Protein AF-A0A845RB44-F1 (afdb_monomer)

Structure (mmCIF, N/CA/C/O backbone):
data_AF-A0A845RB44-F1
#
_entry.id   AF-A0A845RB44-F1
#
loop_
_atom_site.group_PDB
_atom_site.id
_atom_site.type_symbol
_atom_site.label_atom_id
_atom_site.label_alt_id
_atom_site.label_comp_id
_atom_site.label_asym_id
_atom_site.label_entity_id
_atom_site.label_seq_id
_atom_site.pdbx_PDB_ins_code
_atom_site.Cartn_x
_atom_site.Cartn_y
_atom_site.Cartn_z
_atom_site.occupancy
_atom_site.B_iso_or_equiv
_atom_site.auth_seq_id
_atom_site.auth_comp_id
_atom_site.au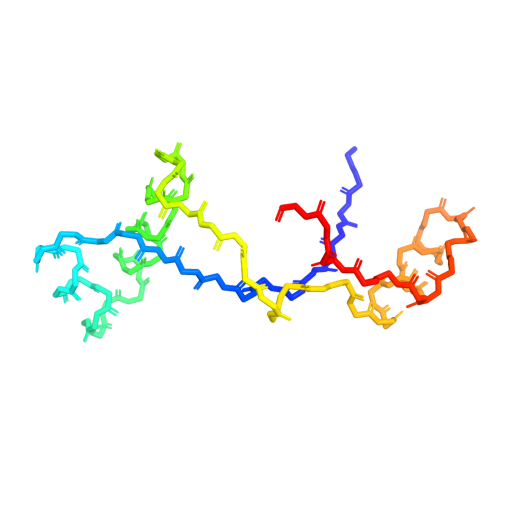th_asym_id
_atom_site.auth_atom_id
_atom_site.pdbx_PDB_model_num
ATOM 1 N N . MET A 1 1 ? 16.014 -7.332 -3.114 1.00 83.75 1 MET A N 1
ATOM 2 C CA . MET A 1 1 ? 14.642 -6.784 -3.048 1.00 83.75 1 MET A CA 1
ATOM 3 C C . MET A 1 1 ? 14.680 -5.457 -3.786 1.00 83.75 1 MET A C 1
ATOM 5 O O . MET A 1 1 ? 15.670 -4.760 -3.608 1.00 83.75 1 MET A O 1
ATOM 9 N N . LYS A 1 2 ? 13.728 -5.171 -4.679 1.00 92.06 2 LYS A N 1
ATOM 10 C CA . LYS A 1 2 ? 13.672 -3.888 -5.396 1.00 92.06 2 LYS A CA 1
ATOM 11 C C . LYS A 1 2 ? 12.596 -3.025 -4.748 1.00 92.06 2 LYS A C 1
ATOM 13 O O . LYS A 1 2 ? 11.544 -3.551 -4.399 1.00 92.06 2 LYS A O 1
ATOM 18 N N . GLU A 1 3 ? 12.883 -1.747 -4.582 1.00 92.00 3 GLU A N 1
ATOM 19 C CA . GLU A 1 3 ? 11.936 -0.749 -4.091 1.00 92.00 3 GLU A CA 1
ATOM 20 C C . GLU A 1 3 ? 11.280 -0.039 -5.276 1.00 92.00 3 GLU A C 1
ATOM 22 O O . GLU A 1 3 ? 11.959 0.277 -6.251 1.00 92.00 3 GLU A O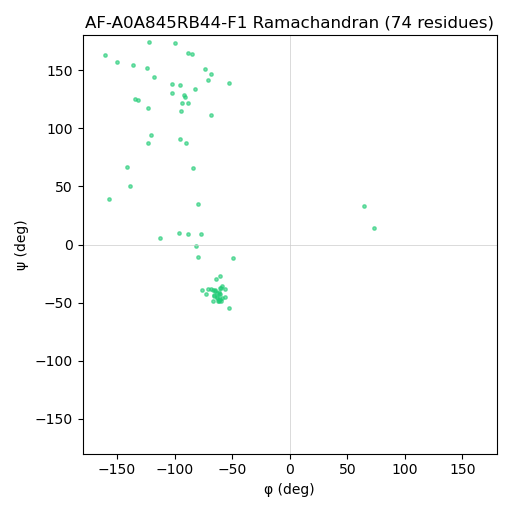 1
ATOM 27 N N . LEU A 1 4 ? 9.967 0.169 -5.201 1.00 90.75 4 LEU A N 1
ATOM 28 C CA . LEU A 1 4 ? 9.180 0.900 -6.188 1.00 90.75 4 LEU A CA 1
ATOM 29 C C . LEU A 1 4 ? 8.259 1.857 -5.439 1.00 90.75 4 LEU A C 1
ATOM 31 O O . LEU A 1 4 ? 7.474 1.426 -4.592 1.00 90.75 4 LEU A O 1
ATOM 35 N N . TRP A 1 5 ? 8.336 3.140 -5.776 1.00 91.50 5 TRP A N 1
ATOM 36 C CA . TRP A 1 5 ? 7.379 4.120 -5.292 1.00 91.50 5 TRP A CA 1
ATOM 37 C C . TRP A 1 5 ? 6.110 4.089 -6.152 1.00 91.50 5 TRP A C 1
ATOM 39 O O . TRP A 1 5 ? 6.179 4.050 -7.379 1.00 91.50 5 TRP A O 1
ATOM 49 N N . ILE A 1 6 ? 4.945 4.088 -5.505 1.00 89.62 6 ILE A N 1
ATOM 50 C CA . ILE A 1 6 ? 3.636 4.116 -6.166 1.00 89.62 6 ILE A CA 1
ATOM 51 C C . ILE A 1 6 ? 2.719 5.098 -5.445 1.00 89.62 6 ILE A C 1
ATOM 53 O O . ILE A 1 6 ? 2.856 5.315 -4.236 1.00 89.62 6 ILE A O 1
ATOM 57 N N . ARG A 1 7 ? 1.733 5.637 -6.165 1.00 88.88 7 ARG A N 1
ATOM 58 C CA . ARG A 1 7 ? 0.595 6.307 -5.543 1.00 88.88 7 ARG A CA 1
ATOM 59 C C . ARG A 1 7 ? -0.516 5.287 -5.342 1.00 88.88 7 ARG A C 1
ATOM 61 O O . ARG A 1 7 ? -0.883 4.574 -6.270 1.00 88.88 7 ARG A O 1
ATOM 68 N N . LEU A 1 8 ? -1.027 5.214 -4.117 1.00 87.75 8 LEU A N 1
ATOM 69 C CA . LEU A 1 8 ? -2.031 4.236 -3.716 1.00 87.75 8 LEU A CA 1
ATOM 70 C C . LEU A 1 8 ? -3.283 4.964 -3.231 1.00 87.75 8 LEU A C 1
ATOM 72 O O . LEU A 1 8 ? -3.363 5.378 -2.076 1.00 87.75 8 LEU A O 1
ATOM 76 N N . GLY A 1 9 ? -4.241 5.151 -4.131 1.00 89.00 9 GLY A N 1
ATOM 77 C CA . GLY A 1 9 ? -5.584 5.582 -3.771 1.00 89.00 9 GLY A CA 1
ATOM 78 C C . GLY A 1 9 ? -6.468 4.370 -3.521 1.00 89.00 9 GLY A C 1
ATOM 79 O O . GLY A 1 9 ? -6.533 3.473 -4.356 1.00 89.00 9 GLY A O 1
ATOM 80 N N . ALA A 1 10 ? -7.120 4.312 -2.367 1.00 88.69 10 ALA A N 1
ATOM 81 C CA . ALA A 1 10 ? -7.832 3.113 -1.958 1.00 88.69 10 ALA A CA 1
ATOM 82 C C . ALA A 1 10 ? -9.031 3.410 -1.073 1.00 88.69 10 ALA A C 1
ATOM 84 O O . ALA A 1 10 ? -9.075 4.417 -0.363 1.00 88.69 10 ALA A O 1
ATOM 85 N N . VAL A 1 11 ? -9.957 2.457 -1.071 1.00 90.50 11 VAL A N 1
ATOM 86 C CA . VAL A 1 11 ? -11.054 2.393 -0.114 1.00 90.50 11 VAL A CA 1
ATOM 87 C C . VAL A 1 11 ? -10.717 1.333 0.928 1.00 90.50 11 VAL A C 1
ATOM 89 O O . VAL A 1 11 ? -10.346 0.204 0.594 1.00 90.50 11 VAL A O 1
ATOM 92 N N . ILE A 1 12 ? -10.851 1.700 2.201 1.00 91.62 12 ILE A N 1
ATOM 93 C CA . ILE A 1 12 ? -10.640 0.801 3.335 1.00 91.62 12 ILE A CA 1
ATOM 94 C C . ILE A 1 12 ? -11.919 0.634 4.149 1.00 91.62 12 ILE A C 1
ATOM 96 O O . ILE A 1 12 ? -12.693 1.576 4.314 1.00 91.62 12 ILE A O 1
ATOM 100 N N . GLN A 1 13 ? -12.134 -0.568 4.680 1.00 93.44 13 GLN A N 1
ATOM 101 C CA . GLN A 1 13 ? -13.222 -0.829 5.621 1.00 93.44 13 GLN A CA 1
ATOM 102 C C . GLN A 1 13 ? -12.708 -0.670 7.047 1.00 93.44 13 GLN A C 1
ATOM 104 O O . GLN A 1 13 ? -11.792 -1.383 7.451 1.00 93.44 13 GLN A O 1
ATOM 109 N N . ILE A 1 14 ? -13.315 0.233 7.814 1.00 95.88 14 ILE A N 1
ATOM 110 C CA . ILE A 1 14 ? -12.895 0.563 9.180 1.00 95.88 14 ILE A CA 1
ATOM 111 C C . ILE A 1 14 ? -14.037 0.375 10.176 1.00 95.88 14 ILE A C 1
ATOM 113 O O . ILE A 1 14 ? -15.213 0.496 9.838 1.00 95.88 14 ILE A O 1
ATOM 117 N N . THR A 1 15 ? -13.679 0.079 11.419 1.00 96.50 15 THR A N 1
ATOM 118 C CA . THR A 1 15 ? -14.591 0.072 12.567 1.00 96.50 15 THR A CA 1
ATOM 119 C C . THR A 1 15 ? -14.662 1.457 13.216 1.00 96.50 15 THR A C 1
ATOM 121 O O . THR A 1 15 ? -13.779 2.290 13.027 1.00 96.50 15 THR A O 1
ATOM 124 N N . ALA A 1 16 ? -15.666 1.691 14.067 1.00 96.69 16 ALA A N 1
ATOM 125 C CA . ALA A 1 16 ? -15.817 2.964 14.785 1.00 96.69 16 ALA A CA 1
ATOM 126 C C . ALA A 1 16 ? -14.629 3.307 15.714 1.00 96.69 16 ALA A C 1
ATOM 128 O O . ALA A 1 16 ? -14.376 4.478 15.993 1.00 96.69 16 ALA A O 1
ATOM 129 N N . ALA A 1 17 ? -13.902 2.302 16.217 1.00 94.81 17 ALA A N 1
ATOM 130 C CA . ALA A 1 17 ? -12.706 2.522 17.036 1.00 94.81 17 ALA A CA 1
ATOM 131 C C . ALA A 1 17 ? -11.496 2.944 16.182 1.00 94.81 17 ALA A C 1
ATOM 133 O O . ALA A 1 17 ? -10.714 3.814 16.570 1.00 94.81 17 ALA A O 1
ATOM 134 N N . GLU A 1 18 ? -11.354 2.343 15.001 1.00 95.88 18 GLU A N 1
ATOM 135 C CA . GLU A 1 18 ? -10.292 2.674 14.049 1.00 95.88 18 GLU A CA 1
ATOM 136 C C . GLU A 1 18 ? -10.518 4.045 13.423 1.00 95.88 18 GLU A C 1
ATOM 138 O O . GLU A 1 18 ? -9.565 4.801 13.285 1.00 95.88 18 GLU A O 1
ATOM 143 N N . GLU A 1 19 ? -11.770 4.401 13.131 1.00 96.12 19 GLU A N 1
ATOM 144 C CA . GLU A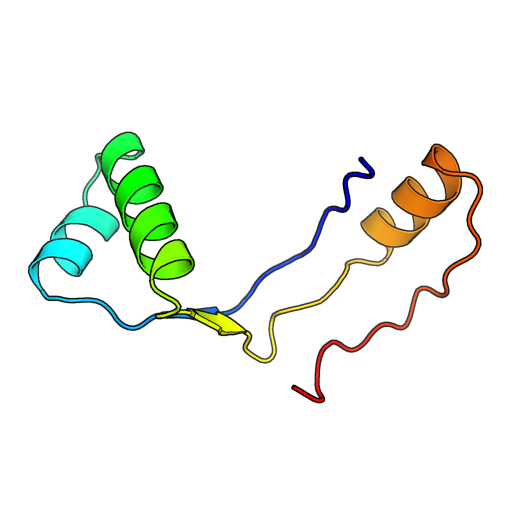 1 19 ? -12.164 5.744 12.701 1.00 96.12 19 GLU A CA 1
ATOM 145 C C . GLU A 1 19 ? -11.651 6.810 13.678 1.00 96.12 19 GLU A C 1
ATOM 147 O O . GLU A 1 19 ? -10.898 7.699 13.286 1.00 96.12 19 GLU A O 1
ATOM 152 N N . GLN A 1 20 ? -11.970 6.675 14.969 1.00 95.75 20 GLN A N 1
ATOM 153 C CA . GLN A 1 20 ? -11.500 7.608 16.000 1.00 95.75 20 GLN A CA 1
ATOM 154 C C . GLN A 1 20 ? -9.973 7.688 16.067 1.00 95.75 20 GLN A C 1
ATOM 156 O O . GLN A 1 20 ? -9.424 8.756 16.321 1.00 95.75 20 GLN A O 1
ATOM 161 N N . THR A 1 21 ? -9.283 6.571 15.834 1.00 95.44 21 THR A N 1
ATOM 162 C CA . THR A 1 21 ? -7.818 6.525 15.857 1.00 95.44 21 THR A CA 1
ATOM 163 C C . THR A 1 21 ? -7.213 7.211 14.631 1.00 95.44 21 THR A C 1
ATOM 165 O O . THR A 1 21 ? -6.259 7.973 14.768 1.00 95.44 21 THR A O 1
ATOM 168 N N . ILE A 1 22 ? -7.780 6.987 13.443 1.00 93.62 22 ILE A N 1
ATOM 169 C CA . ILE A 1 22 ? -7.318 7.576 12.179 1.00 93.62 22 ILE A CA 1
ATOM 170 C C . ILE A 1 22 ? -7.496 9.097 12.178 1.00 93.62 22 ILE A C 1
ATOM 172 O O . ILE A 1 22 ? -6.610 9.806 11.710 1.00 93.62 22 ILE A O 1
ATOM 176 N N . PHE A 1 23 ? -8.610 9.597 12.715 1.00 95.00 23 PHE A N 1
ATOM 177 C CA . PHE A 1 23 ? -8.902 11.034 12.786 1.00 95.00 23 PHE A CA 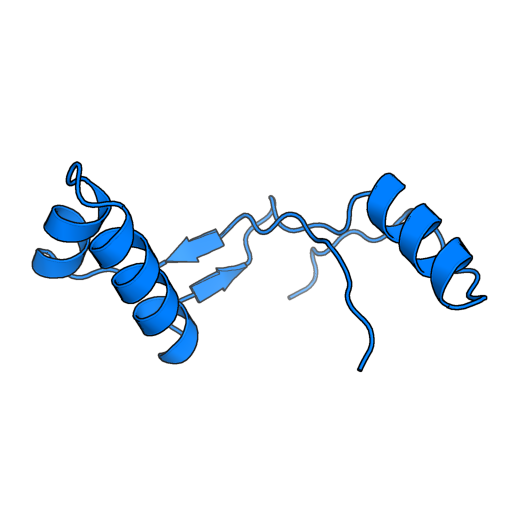1
ATOM 178 C C . PHE A 1 23 ? -8.359 11.721 14.051 1.00 95.00 23 PHE A C 1
ATOM 180 O O . PHE A 1 23 ? -8.691 12.877 14.307 1.00 95.00 23 PHE A O 1
ATOM 187 N N . SER A 1 24 ? -7.544 11.030 14.851 1.00 93.75 24 SER A N 1
ATOM 188 C CA . SER A 1 24 ? -6.867 11.630 16.005 1.00 93.75 24 SER A CA 1
ATOM 189 C C . SER A 1 24 ? -5.556 12.320 15.611 1.00 93.75 24 SER A C 1
ATOM 191 O O . SER A 1 24 ? -4.983 12.031 14.563 1.00 93.75 24 SER A O 1
ATOM 193 N N . ASP A 1 25 ? -5.027 13.171 16.493 1.00 92.19 25 ASP A N 1
ATOM 194 C CA . ASP A 1 25 ? -3.709 13.810 16.325 1.00 92.19 25 ASP A CA 1
ATOM 195 C C . ASP A 1 25 ? -2.521 12.866 16.649 1.00 92.19 25 ASP A C 1
ATOM 197 O O . ASP A 1 25 ? -1.373 13.304 16.737 1.00 92.19 25 ASP A O 1
ATOM 201 N N . ASP A 1 26 ? -2.769 11.566 16.854 1.00 94.94 26 ASP A N 1
ATOM 202 C CA . ASP A 1 26 ? -1.742 10.562 17.156 1.00 94.94 26 ASP A CA 1
ATOM 203 C C . ASP A 1 26 ? -1.282 9.843 15.876 1.00 94.94 26 ASP A C 1
ATOM 205 O O . ASP A 1 26 ? -1.835 8.821 15.452 1.00 94.94 26 ASP A O 1
ATOM 209 N N . GLU A 1 27 ? -0.241 10.395 15.251 1.00 94.31 27 GLU A N 1
ATOM 210 C CA . GLU A 1 27 ? 0.308 9.889 13.991 1.00 94.31 27 GLU A CA 1
ATOM 211 C C . GLU A 1 27 ? 0.801 8.435 14.095 1.00 94.31 27 GLU A C 1
ATOM 213 O O . GLU A 1 27 ? 0.629 7.646 13.161 1.00 94.31 27 GLU A O 1
ATOM 218 N N . GLU A 1 28 ? 1.397 8.049 15.226 1.00 95.56 28 GLU A N 1
ATOM 219 C CA . GLU A 1 28 ? 1.919 6.695 15.412 1.00 95.56 28 GLU A CA 1
ATOM 220 C C . GLU A 1 28 ? 0.776 5.678 15.429 1.00 95.56 28 GLU A C 1
ATOM 222 O O . GLU A 1 28 ? 0.809 4.689 14.686 1.00 95.56 28 GLU A O 1
ATOM 227 N N . LYS A 1 29 ? -0.278 5.946 16.208 1.00 94.00 29 LYS A N 1
ATOM 228 C CA . LYS A 1 29 ? -1.446 5.059 16.264 1.00 94.00 29 LYS A CA 1
ATOM 229 C C . LYS A 1 29 ? -2.194 5.000 14.942 1.00 94.00 29 LYS A C 1
ATOM 231 O O . LYS A 1 29 ? -2.622 3.913 14.544 1.00 94.00 29 LYS A O 1
ATOM 236 N N . MET A 1 30 ? -2.323 6.123 14.241 1.00 95.25 30 MET A N 1
ATOM 237 C CA . MET A 1 30 ? -2.920 6.156 12.907 1.00 95.25 30 MET A CA 1
ATOM 238 C C . MET A 1 30 ? -2.135 5.260 11.935 1.00 95.25 30 MET A C 1
ATOM 240 O O . MET A 1 30 ? -2.722 4.394 11.282 1.00 95.25 30 MET A O 1
ATOM 244 N N . ARG A 1 31 ? -0.798 5.376 11.897 1.00 94.56 31 ARG A N 1
ATOM 245 C CA . ARG A 1 31 ? 0.065 4.536 11.044 1.00 94.56 31 ARG A CA 1
ATOM 246 C C . ARG A 1 31 ? -0.038 3.049 11.386 1.00 94.56 31 ARG A C 1
ATOM 248 O O . ARG A 1 31 ? -0.091 2.223 10.475 1.00 94.56 31 ARG A O 1
ATOM 255 N N . VAL A 1 32 ? -0.055 2.695 12.672 1.00 96.00 32 VAL A N 1
ATOM 256 C CA . VAL A 1 32 ? -0.222 1.300 13.118 1.00 96.00 32 VAL A CA 1
ATOM 257 C C . VAL A 1 32 ? -1.586 0.757 12.694 1.00 96.00 32 VAL A C 1
ATOM 259 O O . VAL A 1 32 ? -1.656 -0.330 12.129 1.00 96.00 32 VAL A O 1
ATOM 262 N N . THR A 1 33 ? -2.650 1.537 12.885 1.00 95.69 33 THR A N 1
ATOM 263 C CA . THR A 1 33 ? -4.021 1.153 12.519 1.00 95.69 33 THR A CA 1
ATOM 264 C C . THR A 1 33 ? -4.153 0.895 11.019 1.00 95.69 33 THR A C 1
ATOM 266 O O . THR A 1 33 ? -4.651 -0.154 10.616 1.00 95.69 33 THR A O 1
ATOM 269 N N . LEU A 1 34 ? -3.628 1.793 10.178 1.00 93.75 34 LEU A N 1
ATOM 270 C CA . LEU A 1 34 ? -3.639 1.615 8.722 1.00 93.75 34 LEU A CA 1
ATOM 271 C C . LEU A 1 34 ? -2.868 0.363 8.282 1.00 93.75 34 LEU A C 1
ATOM 273 O O . LEU A 1 34 ? -3.341 -0.374 7.419 1.00 93.75 34 LEU A O 1
ATOM 277 N N . ARG A 1 35 ? -1.707 0.081 8.891 1.00 93.81 35 ARG A N 1
ATOM 278 C CA . ARG A 1 35 ? -0.945 -1.148 8.606 1.00 93.81 35 ARG A CA 1
ATOM 279 C C . ARG A 1 35 ? -1.747 -2.401 8.939 1.00 93.81 35 ARG A C 1
ATOM 281 O O . ARG A 1 35 ? -1.733 -3.338 8.148 1.00 93.81 35 ARG A O 1
ATOM 288 N N . THR A 1 36 ? -2.451 -2.406 10.069 1.00 95.12 36 THR A N 1
ATOM 289 C CA . THR A 1 36 ? -3.318 -3.523 10.467 1.00 95.12 36 THR A CA 1
ATOM 290 C C . THR A 1 36 ? -4.453 -3.729 9.466 1.00 95.12 36 THR A C 1
ATOM 292 O O . THR A 1 36 ? -4.625 -4.839 8.974 1.00 95.12 36 THR A O 1
ATOM 295 N N . ILE A 1 37 ? -5.164 -2.663 9.082 1.00 94.25 37 ILE A N 1
ATOM 296 C CA . ILE A 1 37 ? -6.262 -2.718 8.099 1.00 94.25 37 ILE A CA 1
ATOM 297 C C . ILE A 1 37 ? -5.792 -3.322 6.766 1.00 94.25 37 ILE A C 1
ATOM 299 O O . ILE A 1 37 ? -6.456 -4.197 6.207 1.00 94.25 37 ILE A O 1
ATOM 303 N N . VAL A 1 38 ? -4.629 -2.885 6.269 1.00 91.69 38 VAL A N 1
ATOM 304 C CA . VAL A 1 38 ? -4.039 -3.413 5.029 1.00 91.69 38 VAL A CA 1
ATOM 305 C C . VAL A 1 38 ? -3.627 -4.879 5.191 1.00 91.69 38 VAL A C 1
ATOM 307 O O . VAL A 1 38 ? -3.909 -5.687 4.310 1.00 91.69 38 VAL A O 1
ATOM 310 N N . ALA A 1 39 ? -3.005 -5.247 6.316 1.00 92.75 39 ALA A N 1
ATOM 311 C CA . ALA A 1 39 ? -2.586 -6.624 6.586 1.00 92.75 39 ALA A CA 1
ATOM 312 C C . ALA A 1 39 ? -3.771 -7.601 6.701 1.00 92.75 39 ALA A C 1
ATOM 314 O O . ALA A 1 39 ? -3.642 -8.772 6.355 1.00 92.75 39 ALA A O 1
ATOM 315 N N . GLU A 1 40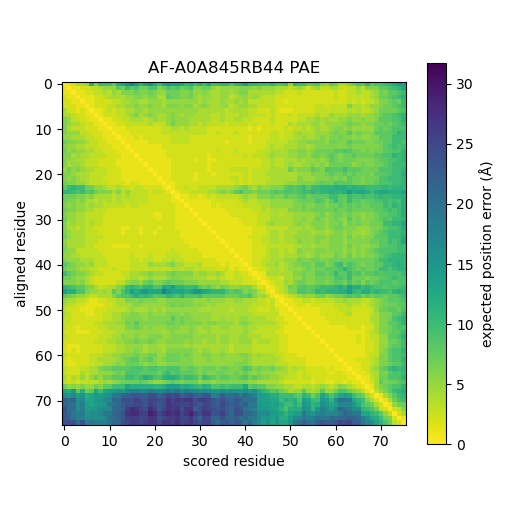 ? -4.930 -7.116 7.148 1.00 94.12 40 GLU A N 1
ATOM 316 C CA . GLU A 1 40 ? -6.180 -7.880 7.224 1.00 94.12 40 GLU A CA 1
ATOM 317 C C . GLU A 1 40 ? -6.932 -7.969 5.886 1.00 94.12 40 GLU A C 1
ATOM 319 O O . GLU A 1 40 ? -7.989 -8.594 5.813 1.00 94.12 40 GLU A O 1
ATOM 324 N N . GLY A 1 41 ? -6.418 -7.348 4.819 1.00 90.38 41 GLY A N 1
ATOM 325 C CA . GLY A 1 41 ? -7.047 -7.376 3.498 1.00 90.38 41 GLY A CA 1
ATOM 326 C C . GLY A 1 41 ? -8.309 -6.518 3.388 1.00 90.38 41 GLY A C 1
ATOM 327 O O . GLY A 1 41 ? -9.038 -6.628 2.407 1.00 90.38 41 GLY A O 1
ATOM 328 N N . ARG A 1 42 ? -8.566 -5.620 4.350 1.00 91.75 42 ARG A N 1
ATOM 329 C CA . ARG A 1 42 ? -9.681 -4.650 4.322 1.00 91.75 42 ARG A CA 1
ATOM 330 C C . ARG A 1 42 ? -9.363 -3.433 3.449 1.00 91.75 42 ARG A C 1
ATOM 332 O O . ARG A 1 42 ? -9.746 -2.307 3.762 1.00 91.75 42 ARG A O 1
ATOM 339 N N . PHE A 1 43 ? -8.631 -3.674 2.371 1.00 88.00 43 PHE A N 1
ATOM 340 C CA . PHE A 1 43 ? -8.042 -2.688 1.485 1.00 88.00 43 PHE A CA 1
ATOM 341 C C . PHE A 1 43 ? -8.367 -3.065 0.041 1.00 88.00 43 PHE A C 1
ATOM 343 O O . PHE A 1 43 ? -8.054 -4.169 -0.402 1.00 88.00 43 PHE A O 1
ATOM 350 N N . CYS A 1 44 ? -8.977 -2.136 -0.687 1.00 85.06 44 CYS A N 1
ATOM 351 C CA . CYS A 1 44 ? -9.262 -2.270 -2.107 1.00 85.06 44 CYS A CA 1
ATOM 352 C C . CYS A 1 44 ? -8.611 -1.090 -2.840 1.00 85.06 44 CYS A C 1
ATOM 354 O O . CYS A 1 44 ? -8.997 0.053 -2.564 1.00 85.06 44 CYS A O 1
ATOM 356 N N . PRO A 1 45 ? -7.640 -1.326 -3.746 1.00 84.38 45 PRO A N 1
ATOM 357 C CA . PRO A 1 45 ? -7.183 -0.289 -4.662 1.00 84.38 45 PRO A CA 1
ATOM 358 C C . PRO A 1 45 ? -8.377 0.319 -5.400 1.00 84.38 45 PRO A C 1
ATOM 360 O O . PRO A 1 45 ? -9.299 -0.395 -5.790 1.00 84.38 45 PRO A O 1
ATOM 363 N N . ASP A 1 46 ? -8.360 1.632 -5.571 1.00 80.38 46 ASP A N 1
ATOM 364 C CA . ASP A 1 46 ? -9.341 2.374 -6.359 1.00 80.38 46 ASP A CA 1
ATOM 365 C C . ASP A 1 46 ? -8.615 3.161 -7.464 1.00 80.38 46 ASP A C 1
ATOM 367 O O . ASP A 1 46 ? -7.383 3.195 -7.503 1.00 80.38 46 ASP A O 1
ATOM 371 N N . ARG A 1 47 ? -9.376 3.813 -8.350 1.00 67.44 47 ARG A N 1
ATOM 372 C CA . ARG A 1 47 ? -8.966 4.538 -9.572 1.00 67.44 47 ARG A CA 1
ATOM 373 C C . ARG A 1 47 ? -7.817 5.546 -9.418 1.00 67.44 47 ARG A C 1
ATOM 375 O O . ARG A 1 47 ? -7.285 6.016 -10.415 1.00 67.44 47 ARG A O 1
ATOM 382 N N . GLU A 1 48 ? -7.431 5.874 -8.190 1.00 83.12 48 GLU A N 1
ATOM 383 C CA . GLU A 1 48 ? -6.309 6.752 -7.834 1.00 83.12 48 GLU A CA 1
ATOM 384 C C . GLU A 1 48 ? -5.016 5.971 -7.504 1.00 83.12 48 GLU A C 1
ATOM 386 O O . GLU A 1 48 ? -4.042 6.530 -6.994 1.00 83.12 48 GLU A O 1
ATOM 391 N N . THR A 1 49 ? -4.995 4.663 -7.768 1.00 87.25 49 THR A N 1
ATOM 392 C CA . THR A 1 49 ? -3.796 3.824 -7.710 1.00 87.25 49 THR A CA 1
ATOM 393 C C . THR A 1 49 ? -3.088 3.832 -9.056 1.00 87.25 49 THR A C 1
ATOM 395 O O . THR A 1 49 ? -3.660 3.429 -10.062 1.00 87.25 49 THR A O 1
ATOM 398 N N . TYR A 1 50 ? -1.828 4.256 -9.087 1.00 85.94 50 TYR A N 1
ATOM 399 C CA . TYR A 1 50 ? -0.988 4.195 -10.283 1.00 85.94 50 TYR A CA 1
ATOM 400 C C . TYR A 1 50 ? 0.493 4.279 -9.912 1.00 85.94 50 TYR A C 1
ATOM 402 O O . TYR A 1 50 ? 0.860 4.690 -8.807 1.00 85.94 50 TYR A O 1
ATOM 410 N N . ILE A 1 51 ? 1.354 3.890 -10.850 1.00 90.06 51 ILE A N 1
ATOM 411 C CA . ILE A 1 51 ? 2.800 4.082 -10.737 1.00 90.06 51 ILE A CA 1
ATOM 412 C C . ILE A 1 51 ? 3.132 5.397 -11.450 1.00 90.06 51 ILE A C 1
ATOM 414 O O . ILE A 1 51 ? 2.916 5.484 -12.658 1.00 90.06 51 ILE A O 1
ATOM 418 N N . PRO A 1 52 ? 3.611 6.432 -10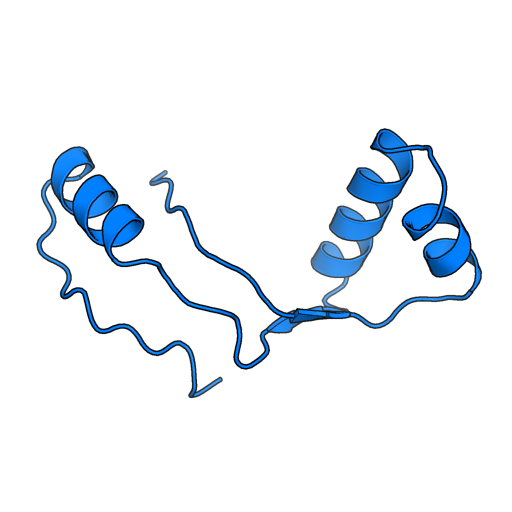.748 1.00 90.00 52 PRO A N 1
ATOM 419 C CA . PRO A 1 52 ? 3.929 7.703 -11.394 1.00 90.00 52 PRO A CA 1
ATOM 420 C C . PRO A 1 52 ? 5.134 7.569 -12.330 1.00 90.00 52 PRO A C 1
ATOM 422 O O . PRO A 1 52 ? 6.055 6.799 -12.043 1.00 90.00 52 PRO A O 1
ATOM 425 N N . SER A 1 53 ? 5.149 8.321 -13.432 1.00 90.62 53 SER A N 1
ATOM 426 C CA . SER A 1 53 ? 6.205 8.241 -14.450 1.00 90.62 53 SER A CA 1
ATOM 427 C C . SER A 1 53 ? 7.598 8.480 -13.867 1.00 90.62 53 SER A C 1
ATOM 429 O O . SER A 1 53 ? 8.542 7.775 -14.217 1.00 90.62 53 SER A O 1
ATOM 431 N N . GLU A 1 54 ? 7.726 9.403 -12.912 1.00 91.88 54 GLU A N 1
ATOM 432 C CA . GLU A 1 54 ? 8.986 9.681 -12.219 1.00 91.88 54 GLU A CA 1
ATOM 433 C C . GLU A 1 54 ? 9.503 8.444 -11.471 1.00 91.88 54 GLU A C 1
ATOM 435 O O . GLU A 1 54 ? 10.699 8.156 -11.490 1.00 91.88 54 GLU A O 1
ATOM 440 N N . ALA A 1 55 ? 8.594 7.661 -10.881 1.00 92.62 55 ALA A N 1
ATOM 441 C CA . ALA A 1 55 ? 8.928 6.418 -10.195 1.00 92.62 55 ALA A CA 1
ATOM 442 C C . ALA A 1 55 ? 9.439 5.354 -11.172 1.00 92.62 55 ALA A C 1
ATOM 444 O O . ALA A 1 55 ? 10.377 4.621 -10.864 1.00 92.62 55 ALA A O 1
ATOM 445 N N . ILE A 1 56 ? 8.835 5.273 -12.362 1.00 91.94 56 ILE A N 1
ATOM 446 C CA . ILE A 1 56 ? 9.236 4.342 -13.425 1.00 91.94 56 ILE A CA 1
ATOM 447 C C . ILE A 1 56 ? 10.631 4.707 -13.941 1.00 91.94 56 ILE A C 1
ATOM 449 O O . ILE A 1 56 ? 11.486 3.829 -14.077 1.00 91.94 56 ILE A O 1
ATOM 453 N N . GLN A 1 57 ? 10.890 5.996 -14.173 1.00 92.94 57 GLN A N 1
ATOM 454 C 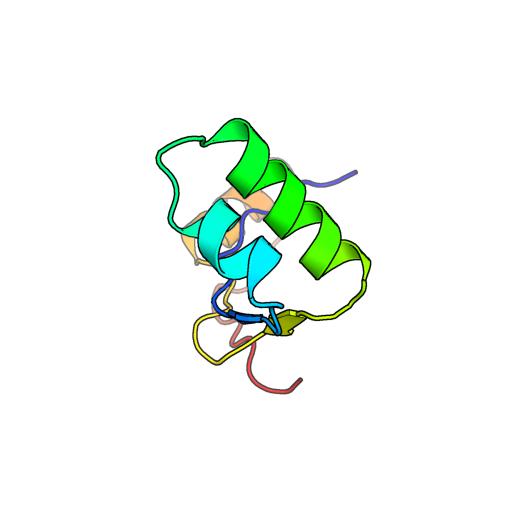CA . GLN A 1 57 ? 12.197 6.499 -14.598 1.00 92.94 57 GLN A CA 1
ATOM 455 C C . GLN A 1 57 ? 13.282 6.214 -13.554 1.00 92.94 57 GLN A C 1
ATOM 457 O O . GLN A 1 57 ? 14.342 5.685 -13.897 1.00 92.94 57 GLN A O 1
ATOM 462 N N . GLU A 1 58 ? 13.013 6.503 -12.280 1.00 94.00 58 GLU A N 1
ATOM 463 C CA . GLU A 1 58 ? 13.943 6.226 -11.183 1.00 94.00 58 GLU A CA 1
ATOM 464 C C . GLU A 1 58 ? 14.208 4.724 -11.034 1.00 94.00 58 GLU A C 1
ATOM 466 O O . GLU A 1 58 ? 15.358 4.301 -10.883 1.00 94.00 58 GLU A O 1
ATOM 471 N N . PHE A 1 59 ? 13.168 3.895 -11.143 1.00 95.50 59 PHE A N 1
ATOM 472 C CA . PHE A 1 59 ? 13.297 2.443 -11.085 1.00 95.50 59 PHE A CA 1
ATOM 473 C C . PHE A 1 59 ? 14.151 1.909 -12.242 1.00 95.50 59 PHE A C 1
ATOM 475 O O . PHE A 1 59 ? 15.064 1.106 -12.029 1.00 95.50 59 PHE A O 1
ATOM 482 N N . ASN A 1 60 ? 13.894 2.384 -13.464 1.00 94.31 60 ASN A N 1
ATOM 483 C CA . ASN A 1 60 ? 14.669 2.049 -14.657 1.00 94.31 60 ASN A CA 1
ATOM 484 C C . ASN A 1 60 ? 16.138 2.441 -14.508 1.00 94.31 60 ASN A C 1
ATOM 486 O O . ASN A 1 60 ? 17.016 1.616 -14.765 1.00 94.31 60 ASN A O 1
ATOM 490 N N . HIS A 1 61 ? 16.408 3.654 -14.025 1.00 95.00 61 HIS A N 1
ATOM 491 C CA . HIS A 1 61 ? 17.762 4.123 -13.755 1.00 95.00 61 HIS A CA 1
ATOM 492 C C . HIS A 1 61 ? 18.472 3.261 -12.701 1.00 95.00 61 HIS A C 1
ATOM 494 O O . HIS A 1 61 ? 19.588 2.794 -12.926 1.00 95.00 61 HIS A O 1
ATOM 500 N N . THR A 1 62 ? 17.806 3.002 -11.575 1.00 96.62 62 THR A N 1
ATOM 501 C CA . THR A 1 62 ? 18.384 2.297 -10.421 1.00 96.62 62 THR A CA 1
ATOM 502 C C . THR A 1 62 ? 18.663 0.827 -10.719 1.00 96.62 62 THR A C 1
ATOM 504 O O . THR A 1 62 ? 19.670 0.276 -10.273 1.00 96.62 62 THR A O 1
ATOM 507 N N . TYR A 1 63 ? 17.779 0.171 -11.473 1.00 96.12 63 TYR A N 1
ATOM 508 C CA . TYR A 1 63 ? 17.838 -1.275 -11.690 1.00 96.12 63 TYR A CA 1
ATOM 509 C C . TYR A 1 63 ? 18.175 -1.688 -13.127 1.00 96.12 63 TYR A C 1
ATOM 511 O O . TYR A 1 63 ? 18.143 -2.887 -13.417 1.00 96.12 63 TYR A O 1
ATOM 519 N N . GLY A 1 64 ? 18.493 -0.738 -14.013 1.00 94.94 64 GLY A N 1
ATOM 520 C CA . GLY A 1 64 ? 18.857 -0.996 -15.409 1.00 94.94 64 GLY A CA 1
ATOM 521 C C . GLY A 1 64 ? 17.722 -1.602 -16.239 1.00 94.94 64 GLY A C 1
ATOM 522 O O . GLY A 1 64 ? 17.974 -2.447 -17.096 1.00 94.94 64 GLY A O 1
ATOM 523 N N . THR A 1 65 ? 16.474 -1.234 -15.943 1.00 93.44 65 THR A N 1
ATOM 524 C CA . THR A 1 65 ? 15.284 -1.695 -16.678 1.00 93.44 65 THR A CA 1
ATOM 525 C C . THR A 1 65 ? 14.808 -0.652 -17.693 1.00 93.44 65 THR A C 1
ATOM 527 O O . THR A 1 65 ? 15.343 0.452 -17.749 1.00 93.44 65 THR A O 1
ATOM 530 N N . ALA A 1 66 ? 13.823 -1.010 -18.522 1.00 92.19 66 ALA A N 1
ATOM 531 C CA . ALA A 1 66 ? 13.268 -0.145 -19.566 1.00 92.19 66 ALA A CA 1
ATOM 532 C C . ALA A 1 66 ? 11.734 -0.263 -19.639 1.00 92.19 66 ALA A C 1
ATOM 534 O O . ALA A 1 66 ? 11.175 -0.545 -20.694 1.00 92.19 66 ALA A O 1
ATOM 535 N N . TYR A 1 67 ? 11.058 -0.132 -18.494 1.00 89.50 67 TYR A N 1
ATOM 536 C CA . TYR A 1 67 ? 9.594 -0.125 -18.439 1.00 89.50 67 TYR A CA 1
ATOM 537 C C . TY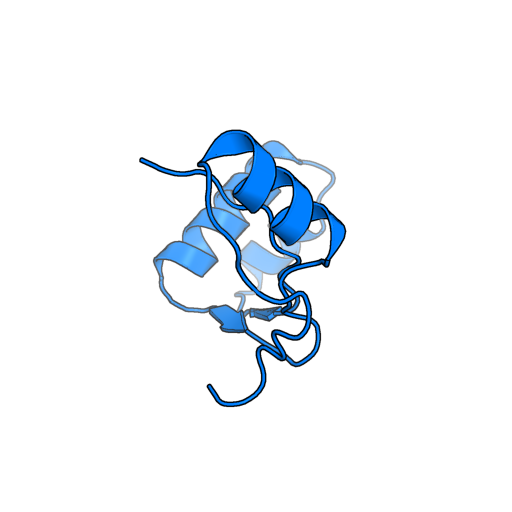R A 1 67 ? 9.022 1.164 -19.031 1.00 89.50 67 TYR A C 1
ATOM 539 O O . TYR A 1 67 ? 9.582 2.239 -18.811 1.00 89.50 67 TYR A O 1
ATOM 547 N N . GLU A 1 68 ? 7.910 1.032 -19.752 1.00 84.44 68 GLU A N 1
ATOM 548 C CA . GLU A 1 68 ? 7.160 2.149 -20.325 1.00 84.44 68 GLU A CA 1
ATOM 549 C C . GLU A 1 68 ? 6.391 2.914 -19.241 1.00 84.44 68 GLU A C 1
ATOM 551 O O . GLU A 1 68 ? 6.004 2.354 -18.214 1.00 84.44 68 GLU A O 1
ATOM 556 N N . GLU A 1 69 ? 6.185 4.211 -19.469 1.00 73.5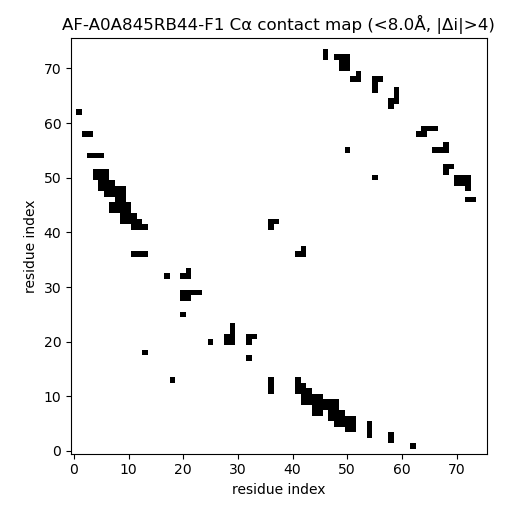6 69 GLU A N 1
ATOM 557 C CA . GLU A 1 69 ? 5.577 5.128 -18.496 1.00 73.56 69 GLU A CA 1
ATOM 558 C C . GLU A 1 69 ? 4.040 5.024 -18.434 1.00 73.56 69 GLU A C 1
ATOM 560 O O . GLU A 1 69 ? 3.417 5.549 -17.513 1.00 73.56 69 GLU A O 1
ATOM 565 N N . GLU A 1 70 ? 3.416 4.314 -19.377 1.00 61.97 70 GLU A N 1
ATOM 566 C CA . GLU A 1 70 ? 1.972 4.079 -19.411 1.00 61.97 70 GLU A CA 1
ATOM 567 C C . GLU A 1 70 ? 1.614 2.799 -18.644 1.00 61.97 70 GLU A C 1
ATOM 569 O O . GLU A 1 70 ? 1.518 1.718 -19.214 1.00 61.97 70 GLU A O 1
ATOM 574 N N . ASN A 1 71 ? 1.398 2.904 -17.331 1.00 55.78 71 ASN A N 1
ATOM 575 C CA . ASN A 1 71 ? 0.818 1.809 -16.549 1.00 55.78 71 ASN A CA 1
ATOM 576 C C . ASN A 1 71 ? -0.449 2.280 -15.830 1.00 55.78 71 ASN A C 1
ATOM 578 O O . ASN A 1 71 ? -0.422 2.722 -14.679 1.00 55.78 71 ASN A O 1
ATOM 582 N N . TRP A 1 72 ? -1.582 2.180 -16.528 1.00 54.31 72 TRP A N 1
ATOM 583 C CA . TRP A 1 72 ? -2.905 2.279 -15.918 1.00 54.31 72 TRP A CA 1
ATOM 584 C C . TRP A 1 72 ? -3.152 1.058 -15.032 1.00 54.31 72 TRP A C 1
ATOM 586 O O . TRP A 1 72 ? -3.317 -0.058 -15.514 1.00 54.31 72 TRP A O 1
ATOM 596 N N . CYS A 1 73 ? -3.207 1.274 -13.718 1.00 53.06 73 CYS A N 1
ATOM 597 C CA . CYS A 1 73 ? -3.628 0.257 -12.760 1.00 53.06 73 CYS A CA 1
ATOM 598 C C . CYS A 1 73 ? -5.164 0.254 -12.682 1.00 53.06 73 CYS A C 1
ATOM 600 O O . CYS A 1 73 ? -5.748 0.683 -11.693 1.00 53.06 73 CYS A O 1
ATOM 602 N N . CYS A 1 74 ? -5.842 -0.120 -13.766 1.00 44.69 74 CYS A N 1
ATOM 603 C CA . CYS A 1 74 ? -7.305 -0.204 -13.807 1.00 44.69 74 CYS A CA 1
ATOM 604 C C . CYS A 1 74 ? -7.736 -1.423 -14.629 1.00 44.69 74 CYS A C 1
ATOM 606 O O . CYS A 1 74 ? -8.297 -1.252 -15.699 1.00 44.69 74 CYS A O 1
ATOM 608 N N . ASP A 1 75 ? -7.436 -2.624 -14.128 1.00 41.31 75 ASP A N 1
ATOM 609 C CA . ASP A 1 75 ? -8.093 -3.894 -14.498 1.00 41.31 75 ASP A CA 1
ATOM 610 C C . ASP A 1 75 ? -7.919 -4.936 -13.360 1.00 41.31 75 ASP A C 1
ATOM 612 O O . ASP A 1 75 ? -7.665 -6.119 -13.597 1.00 41.31 75 ASP A O 1
ATOM 616 N N . LEU A 1 76 ? -8.011 -4.491 -12.097 1.00 41.81 76 LEU A N 1
ATOM 617 C CA . LEU A 1 76 ? -8.152 -5.371 -10.926 1.00 41.81 76 LEU A CA 1
ATOM 618 C C . LEU A 1 76 ? -9.580 -5.304 -10.385 1.00 41.81 76 LEU A C 1
ATOM 620 O O . LEU A 1 76 ? -10.099 -4.171 -10.265 1.00 41.81 76 LEU A O 1
#

Foldseek 3Di:
DADFDWFFDKDFDDDPVLVCQCPDPDPVSNVVSVVVRVVVVRIDTDQRTDRAQVRVVVSCVVPVDDDDRDDRPPDD

Mean predicted aligned error: 5.83 Å

Radius of gyration: 15.7 Å; Cα contacts (8 Å, |Δi|>4): 84; chains: 1; bounding box: 35×22×38 Å

Solvent-accessible surface area (backbone atoms only — not comparable to full-atom values): 4660 Å² total; per-residue (Å²): 138,85,83,81,64,64,46,81,26,64,53,67,70,77,51,77,69,52,48,56,38,57,76,41,95,47,64,67,60,24,54,52,51,53,50,50,37,52,75,70,60,38,54,41,84,35,92,60,23,35,51,47,50,69,39,45,52,50,43,18,66,77,69,75,51,85,73,76,64,85,52,83,60,76,89,128

pLDDT: mean 87.68, std 13.04, range [41.31, 96.69]

Secondary structure (DSSP, 8-state):
------B--EEE---HHHHHHHTSS-HHHHHHHHHHHHHTT-EEE-TT-B--HHHHHHHHHHHT----S-------

Nearest PDB structures (foldseek):
  6l7l-assembly1_A  TM=4.173E-01  e=6.783E+00  Homo sapiens

Sequence (76 aa):
MKELWIRLGAVIQITAAEEQTIFSDDEEKMRVTLRTIVAEGRFCPDRETYIPSEAIQEFNHTYGTAYEEENWCCDL